Protein AF-0000000074166222 (afdb_homodimer)

Secondary structure (DSSP, 8-state):
--EEEEEEEEEHHHHHHHHHHHHHTGGGT--HHHHHHHHHHHHHHS-S-HHHHHHHHHHHHHHHHT-/--EEEEEEEEEHHHHHHHHHHHHHTGGGT--HHHHHHHHHHHHHHS-S-HHHHHHHHHHHHHHHHT-

pLDDT: mean 88.7, std 8.62, range [53.19, 96.31]

Sequence (134 aa):
MARTKMGVSIRTELVDELDSLVDECSDLGASRSEIVEAILTAYFQNDEDQIKQTRELIIRNRKRSNSMARTKMGVSIRTELVDELDSLVDECSDLGASRSEIVEAILTAYFQNDEDQIKQTRELIIRNRKRSNS

Foldseek 3Di:
DDDDDDDDDDDPVVVVVLVVVCVVCVVVVDDSVNSVVVVVVVLVVDPPPSVVVVVVVVVVVVVVVVD/DDDDDDDDDDDPVVVVVLVVVCVVCVVVVDDSVNSVVVVVVVLVPDPPPSVVVVVVVVVVVVVVVVD

Radius of gyration: 14.28 Å; Cα contacts (8 Å, |Δi|>4): 143; chains: 2; bounding box: 28×37×30 Å

Solvent-accessible surface area (backbone atoms only — not comparable to full-atom values): 7558 Å² total; per-residue (Å²): 118,66,69,38,76,46,76,36,59,33,51,41,68,57,52,52,53,51,52,51,51,34,60,74,36,47,90,76,65,53,47,70,32,50,51,52,43,24,52,54,50,53,58,72,66,44,86,60,66,54,64,63,54,42,53,53,37,42,56,51,52,54,52,56,57,76,98,115,66,69,40,76,49,76,36,58,32,51,42,70,57,53,53,53,50,52,50,50,35,59,74,36,46,89,75,64,51,46,71,33,50,51,54,42,25,52,54,50,53,58,72,67,43,86,60,66,57,65,63,54,43,54,53,37,42,57,52,52,53,53,54,56,76,99

Nearest PDB structures (foldseek):
  8zha-assembly1_A-2  TM=3.912E-01  e=2.043E+00  Human immunodeficiency virus type 1 (NEW YORK-5 ISOLATE)
  2dzl-assembly1_A  TM=3.639E-01  e=6.969E+00  Homo sapiens
  3lpu-assembly1_A-2  TM=3.860E-01  e=1.723E+00  Human immunodeficiency virus 1
  8zha-assembly1_A-2  TM=3.910E-01  e=2.343E+00  Human immunodeficiency virus type 1 (NEW YORK-5 ISOLATE)

Structure (mmCIF, N/CA/C/O backbone):
data_AF-0000000074166222-model_v1
#
loop_
_entity.id
_entity.type
_entity.pdbx_description
1 polymer 'Insertion element protein (ISH2)'
#
loop_
_atom_site.group_PDB
_atom_site.id
_atom_site.type_symbol
_atom_site.label_atom_id
_atom_site.label_alt_id
_atom_site.label_comp_id
_atom_site.label_asym_id
_atom_site.label_entity_id
_atom_site.label_seq_id
_atom_site.pdbx_PDB_ins_code
_atom_site.Cartn_x
_atom_site.Cartn_y
_atom_site.Cartn_z
_atom_site.occupancy
_atom_site.B_iso_or_equiv
_atom_site.auth_seq_id
_atom_site.auth_comp_id
_atom_site.auth_asym_id
_atom_site.auth_atom_id
_atom_site.pdbx_PDB_model_num
ATOM 1 N N . MET A 1 1 ? -9.836 8.875 13.93 1 76.69 1 MET A N 1
ATOM 2 C CA . MET A 1 1 ? -10.289 7.574 13.453 1 76.69 1 MET A CA 1
ATOM 3 C C . MET A 1 1 ? -9.344 6.473 13.922 1 76.69 1 MET A C 1
ATOM 5 O O . MET A 1 1 ? -8.18 6.738 14.242 1 76.69 1 MET A O 1
ATOM 9 N N . ALA A 1 2 ? -9.852 5.18 14.133 1 89.69 2 ALA A N 1
ATOM 10 C CA . ALA A 1 2 ? -9.07 4.062 14.664 1 89.69 2 ALA A CA 1
ATOM 11 C C . ALA A 1 2 ? -7.984 3.643 13.672 1 89.69 2 ALA A C 1
ATOM 13 O O . ALA A 1 2 ? -8.148 3.793 12.461 1 89.69 2 ALA A O 1
ATOM 14 N N . ARG A 1 3 ? -6.816 3.377 14.211 1 94.38 3 ARG A N 1
ATOM 15 C CA . ARG A 1 3 ? -5.711 2.869 13.414 1 94.38 3 ARG A CA 1
ATOM 16 C C . ARG A 1 3 ? -5.406 1.414 13.75 1 94.38 3 ARG A C 1
ATOM 18 O O . ARG A 1 3 ? -5.648 0.971 14.875 1 94.38 3 ARG A O 1
ATOM 25 N N . THR A 1 4 ? -5.016 0.741 12.703 1 95.25 4 THR A N 1
ATOM 26 C CA . THR A 1 4 ? -4.605 -0.652 12.852 1 95.25 4 THR A CA 1
ATOM 27 C C . THR A 1 4 ? -3.156 -0.84 12.414 1 95.25 4 THR A C 1
ATOM 29 O O . THR A 1 4 ? -2.736 -0.295 11.391 1 95.25 4 THR A O 1
ATOM 32 N N . LYS A 1 5 ? -2.379 -1.535 13.25 1 96.31 5 LYS A N 1
ATOM 33 C CA . LYS A 1 5 ? -1.01 -1.894 12.891 1 96.31 5 LYS A CA 1
ATOM 34 C C . LYS A 1 5 ? -0.96 -3.248 12.188 1 96.31 5 LYS A C 1
ATOM 36 O O . LYS A 1 5 ? -1.678 -4.176 12.57 1 96.31 5 LYS A O 1
ATOM 41 N N . MET A 1 6 ? -0.177 -3.279 11.164 1 94.38 6 MET A N 1
ATOM 42 C CA . MET A 1 6 ? 0.018 -4.547 10.469 1 94.38 6 MET A CA 1
ATOM 43 C C . MET A 1 6 ? 1.444 -4.664 9.938 1 94.38 6 MET A C 1
ATOM 45 O O . MET A 1 6 ? 2.123 -3.656 9.734 1 94.38 6 MET A O 1
ATOM 49 N N . GLY A 1 7 ? 1.881 -5.93 9.797 1 95.44 7 GLY A N 1
ATOM 50 C CA . GLY A 1 7 ? 3.143 -6.219 9.133 1 95.44 7 GLY A CA 1
ATOM 51 C C . GLY A 1 7 ? 2.969 -6.777 7.734 1 95.44 7 GLY A C 1
ATOM 52 O O . GLY A 1 7 ? 2.045 -7.555 7.48 1 95.44 7 GLY A O 1
ATOM 53 N N . VAL A 1 8 ? 3.891 -6.285 6.879 1 95.44 8 VAL A N 1
ATOM 54 C CA . VAL A 1 8 ? 3.869 -6.816 5.52 1 95.44 8 VAL A CA 1
ATOM 55 C C . VAL A 1 8 ? 5.285 -7.199 5.094 1 95.44 8 VAL A C 1
ATOM 57 O O . VAL A 1 8 ? 6.262 -6.633 5.59 1 95.44 8 VAL A O 1
ATOM 60 N N . SER A 1 9 ? 5.328 -8.273 4.258 1 95.88 9 SER A N 1
ATOM 61 C CA . SER A 1 9 ? 6.559 -8.68 3.586 1 95.88 9 SER A CA 1
ATOM 62 C C . SER A 1 9 ? 6.477 -8.414 2.084 1 95.88 9 SER A C 1
ATOM 64 O O . SER A 1 9 ? 5.691 -9.047 1.38 1 95.88 9 SER A O 1
ATOM 66 N N . ILE A 1 10 ? 7.371 -7.469 1.608 1 95.38 10 ILE A N 1
ATOM 67 C CA . ILE A 1 10 ? 7.289 -7.074 0.206 1 95.38 10 ILE A CA 1
ATOM 68 C C . ILE A 1 10 ? 8.688 -7.043 -0.404 1 95.38 10 ILE A C 1
ATOM 70 O O . ILE A 1 10 ? 9.688 -7.074 0.317 1 95.38 10 ILE A O 1
ATOM 74 N N . ARG A 1 11 ? 8.719 -6.973 -1.704 1 93.62 11 ARG A N 1
ATOM 75 C CA . ARG A 1 11 ? 10 -6.906 -2.404 1 93.62 11 ARG A CA 1
ATOM 76 C C . ARG A 1 11 ? 10.773 -5.656 -2.01 1 93.62 11 ARG A C 1
ATOM 78 O O . ARG A 1 11 ? 10.203 -4.57 -1.906 1 93.62 11 ARG A O 1
ATOM 85 N N . THR A 1 12 ? 12.062 -5.895 -1.893 1 95.25 12 THR A N 1
ATOM 86 C CA . THR A 1 12 ? 12.938 -4.824 -1.435 1 95.25 12 THR A CA 1
ATOM 87 C C . THR A 1 12 ? 12.906 -3.648 -2.408 1 95.25 12 THR A C 1
ATOM 89 O O . THR A 1 12 ? 12.992 -2.49 -1.993 1 95.25 12 THR A O 1
ATOM 92 N N . GLU A 1 13 ? 12.719 -3.932 -3.646 1 93.44 13 GLU A N 1
ATOM 93 C CA . GLU A 1 13 ? 12.672 -2.873 -4.648 1 93.44 13 GLU A CA 1
ATOM 94 C C . GLU A 1 13 ? 11.516 -1.912 -4.387 1 93.44 13 GLU A C 1
ATOM 96 O O . GLU A 1 13 ? 11.641 -0.707 -4.617 1 93.44 13 GLU A O 1
ATOM 101 N N . LEU A 1 14 ? 10.43 -2.381 -3.906 1 94.31 14 LEU A N 1
ATOM 102 C CA . LEU A 1 14 ? 9.273 -1.548 -3.598 1 94.31 14 LEU A CA 1
ATOM 103 C C . LEU A 1 14 ? 9.523 -0.72 -2.34 1 94.31 14 LEU A C 1
ATOM 105 O O . LEU A 1 14 ? 9.062 0.422 -2.246 1 94.31 14 LEU A O 1
ATOM 109 N N . VAL A 1 15 ? 10.266 -1.269 -1.394 1 95.5 15 VAL A N 1
ATOM 110 C CA . VAL A 1 15 ? 10.625 -0.517 -0.196 1 95.5 15 VAL A CA 1
ATOM 111 C C . VAL A 1 15 ? 11.516 0.665 -0.576 1 95.5 15 VAL A C 1
ATOM 113 O O . VAL A 1 15 ? 11.344 1.771 -0.058 1 95.5 15 VAL A O 1
ATOM 116 N N . ASP A 1 16 ? 12.375 0.364 -1.489 1 95.5 16 ASP A N 1
ATOM 117 C CA . ASP A 1 16 ? 13.258 1.431 -1.954 1 95.5 16 ASP A CA 1
ATOM 118 C C . ASP A 1 16 ? 12.461 2.557 -2.607 1 95.5 16 ASP A C 1
ATOM 120 O O . ASP A 1 16 ? 12.758 3.734 -2.404 1 95.5 16 ASP A O 1
ATOM 124 N N . GLU A 1 17 ? 11.5 2.203 -3.42 1 93.25 17 GLU A N 1
ATOM 125 C CA . GLU A 1 17 ? 10.633 3.195 -4.051 1 93.25 17 GLU A CA 1
ATOM 126 C C . GLU A 1 17 ? 9.844 3.98 -3.006 1 93.25 17 GLU A C 1
ATOM 128 O O . GLU A 1 17 ? 9.703 5.203 -3.113 1 93.25 17 GLU A O 1
ATOM 133 N N . LEU A 1 18 ? 9.32 3.316 -2.02 1 94.81 18 LEU A N 1
ATOM 134 C CA . LEU A 1 18 ? 8.602 3.963 -0.925 1 94.81 18 LEU A CA 1
ATOM 135 C C . LEU A 1 18 ? 9.5 4.953 -0.196 1 94.81 18 LEU A C 1
ATOM 137 O O . LEU A 1 18 ? 9.102 6.09 0.065 1 94.81 18 LEU A O 1
ATOM 141 N N . ASP A 1 19 ? 10.734 4.559 0.089 1 94.81 19 ASP A N 1
ATOM 142 C CA . ASP A 1 19 ? 11.68 5.418 0.803 1 94.81 19 ASP A CA 1
ATOM 143 C C . ASP A 1 19 ? 12.023 6.656 -0.021 1 94.81 19 ASP A C 1
ATOM 145 O O . ASP A 1 19 ? 12.219 7.742 0.531 1 94.81 19 ASP A O 1
ATOM 149 N N . SER A 1 20 ? 12.109 6.414 -1.322 1 93.88 20 SER A N 1
ATOM 150 C CA . SER A 1 20 ? 12.344 7.559 -2.199 1 93.88 20 SER A CA 1
ATOM 151 C C . SER A 1 20 ? 11.203 8.562 -2.115 1 93.88 20 SER A C 1
ATOM 153 O O . SER A 1 20 ? 11.43 9.773 -2.121 1 93.88 20 SER A O 1
ATOM 155 N N . LEU A 1 21 ? 9.961 8.148 -2.061 1 92.44 21 LEU A N 1
ATOM 156 C CA . LEU A 1 21 ? 8.805 9.023 -1.923 1 92.44 21 LEU A CA 1
ATOM 157 C C . LEU A 1 21 ? 8.812 9.734 -0.571 1 92.44 21 LEU A C 1
ATOM 159 O O . LEU A 1 21 ? 8.461 10.914 -0.48 1 92.44 21 LEU A O 1
ATOM 163 N N . VAL A 1 22 ? 9.188 9 0.504 1 94.06 22 VAL A N 1
ATOM 164 C CA . VAL A 1 22 ? 9.32 9.609 1.824 1 94.06 22 VAL A CA 1
ATOM 165 C C . VAL A 1 22 ? 10.305 10.773 1.761 1 94.06 22 VAL A C 1
ATOM 167 O O . VAL A 1 22 ? 10.031 11.852 2.279 1 94.06 22 VAL A O 1
ATOM 170 N N . ASP A 1 23 ? 11.391 10.531 1.026 1 93.88 23 ASP A N 1
ATOM 171 C CA . ASP A 1 23 ? 12.414 11.562 0.898 1 93.88 23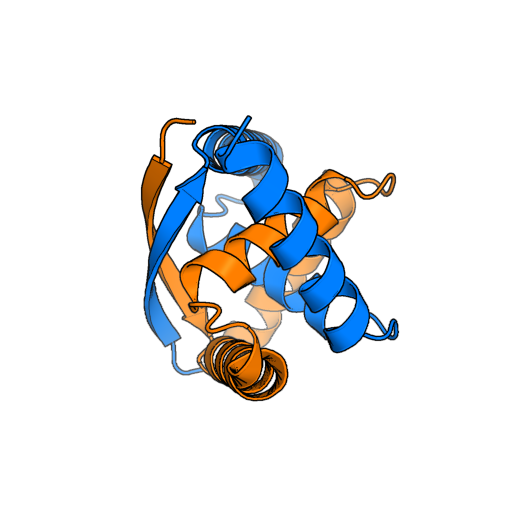 ASP A CA 1
ATOM 172 C C . ASP A 1 23 ? 11.875 12.773 0.132 1 93.88 23 ASP A C 1
ATOM 174 O O . ASP A 1 23 ? 12.188 13.914 0.471 1 93.88 23 ASP A O 1
ATOM 178 N N . GLU A 1 24 ? 11.117 12.5 -0.858 1 89.94 24 GLU A N 1
ATOM 179 C CA . GLU A 1 24 ? 10.547 13.57 -1.677 1 89.94 24 GLU A CA 1
ATOM 180 C C . GLU A 1 24 ? 9.531 14.383 -0.888 1 89.94 24 GLU A C 1
ATOM 182 O O . GLU A 1 24 ? 9.25 15.539 -1.233 1 89.94 24 GLU A O 1
ATOM 187 N N . CYS A 1 25 ? 8.914 13.797 0.125 1 91.38 25 CYS A N 1
ATOM 188 C CA . CYS A 1 25 ? 7.906 14.461 0.939 1 91.38 25 CYS A CA 1
ATOM 189 C C . CYS A 1 25 ? 8.469 14.836 2.307 1 91.38 25 CYS A C 1
ATOM 191 O O . CYS A 1 25 ? 7.719 14.961 3.277 1 91.38 25 CYS A O 1
ATOM 193 N N . SER A 1 26 ? 9.781 14.867 2.369 1 90.31 26 SER A N 1
ATOM 194 C CA . SER A 1 26 ? 10.438 15.094 3.654 1 90.31 26 SER A CA 1
ATOM 195 C C . SER A 1 26 ? 9.992 16.422 4.273 1 90.31 26 SER A C 1
ATOM 197 O O . SER A 1 26 ? 9.93 16.547 5.496 1 90.31 26 SER A O 1
ATOM 199 N N . ASP A 1 27 ? 9.672 17.422 3.453 1 93.38 27 ASP A N 1
ATOM 200 C CA . ASP A 1 27 ? 9.242 18.719 3.945 1 93.38 27 ASP A CA 1
ATOM 201 C C . ASP A 1 27 ? 7.906 18.609 4.684 1 93.38 27 ASP A C 1
ATOM 203 O O . ASP A 1 27 ? 7.594 19.438 5.539 1 93.38 27 ASP A O 1
ATOM 207 N N . LEU A 1 28 ? 7.059 17.672 4.441 1 93.5 28 LEU A N 1
ATOM 208 C CA . LEU A 1 28 ? 5.789 17.438 5.113 1 93.5 28 LEU A CA 1
ATOM 209 C C . LEU A 1 28 ? 5.996 16.625 6.391 1 93.5 28 LEU A C 1
ATOM 211 O O . LEU A 1 28 ? 5.094 16.531 7.227 1 93.5 28 LEU A O 1
ATOM 215 N N . GLY A 1 29 ? 7.18 16 6.504 1 94.12 29 GLY A N 1
ATOM 216 C CA . GLY A 1 29 ? 7.406 15.125 7.645 1 94.12 29 GLY A CA 1
ATOM 217 C C . GLY A 1 29 ? 6.59 13.852 7.594 1 94.12 29 GLY A C 1
ATOM 218 O O . GLY A 1 29 ? 6.172 13.328 8.633 1 94.12 29 GLY A O 1
ATOM 219 N N . ALA A 1 30 ? 6.246 13.453 6.414 1 92.69 30 ALA A N 1
ATOM 220 C CA . ALA A 1 30 ? 5.418 12.266 6.246 1 92.69 30 ALA A CA 1
ATOM 221 C C . ALA A 1 30 ? 6.199 11 6.609 1 92.69 30 ALA A C 1
ATOM 223 O O . ALA A 1 30 ? 7.359 10.852 6.227 1 92.69 30 ALA A O 1
ATOM 224 N N . SER A 1 31 ? 5.602 10.164 7.352 1 94.31 31 SER A N 1
ATOM 225 C CA . SER A 1 31 ? 6.176 8.859 7.66 1 94.31 31 SER A CA 1
ATOM 226 C C . SER A 1 31 ? 5.898 7.852 6.551 1 94.31 31 SER A C 1
ATOM 228 O O . SER A 1 31 ? 5.074 8.102 5.668 1 94.31 31 SER A O 1
ATOM 230 N N . ARG A 1 32 ? 6.656 6.758 6.652 1 94.06 32 ARG A N 1
ATOM 231 C CA . ARG A 1 32 ? 6.414 5.668 5.715 1 94.06 32 ARG A CA 1
ATOM 232 C C . ARG A 1 32 ? 4.973 5.172 5.809 1 94.06 32 ARG A C 1
ATOM 234 O O . ARG A 1 32 ? 4.332 4.914 4.789 1 94.06 32 ARG A O 1
ATOM 241 N N . SER A 1 33 ? 4.379 5.027 7 1 94.44 33 SER A N 1
ATOM 242 C CA . SER A 1 33 ? 3.002 4.598 7.207 1 94.44 33 SER A CA 1
ATOM 243 C C . SER A 1 33 ? 2.02 5.547 6.527 1 94.44 33 SER A C 1
ATOM 245 O O . SER A 1 33 ? 1.036 5.105 5.93 1 94.44 33 SER A O 1
ATOM 247 N N . GLU A 1 34 ? 2.301 6.805 6.672 1 94.19 34 GLU A N 1
ATOM 248 C CA . GLU A 1 34 ? 1.432 7.797 6.047 1 94.19 34 GLU A CA 1
ATOM 249 C C . GLU A 1 34 ? 1.449 7.668 4.523 1 94.19 34 GLU A C 1
ATOM 251 O O . GLU A 1 34 ? 0.416 7.82 3.871 1 94.19 34 GLU A O 1
ATOM 256 N N . ILE A 1 35 ? 2.578 7.422 3.982 1 95.06 35 ILE A N 1
ATOM 257 C CA . ILE A 1 35 ? 2.707 7.297 2.535 1 95.06 35 ILE A CA 1
ATOM 258 C C . ILE A 1 35 ? 1.979 6.043 2.059 1 95.06 35 ILE A C 1
ATOM 260 O O . ILE A 1 35 ? 1.237 6.086 1.074 1 95.06 35 ILE A O 1
ATOM 264 N N . VAL A 1 36 ? 2.129 4.938 2.742 1 95.62 36 VAL A N 1
ATOM 265 C CA . VAL A 1 36 ? 1.427 3.709 2.391 1 95.62 36 VAL A CA 1
ATOM 266 C C . VAL A 1 36 ? -0.082 3.938 2.453 1 95.62 36 VAL A C 1
ATOM 268 O O . VAL A 1 36 ? -0.816 3.535 1.548 1 95.62 36 VAL A O 1
ATOM 271 N N . GLU A 1 37 ? -0.485 4.672 3.475 1 94.75 37 GLU A N 1
ATOM 272 C CA . GLU A 1 37 ? -1.903 4.992 3.611 1 94.75 37 GLU A CA 1
ATOM 273 C C . GLU A 1 37 ? -2.404 5.805 2.42 1 94.75 37 GLU A C 1
ATOM 275 O O . GLU A 1 37 ? -3.486 5.539 1.893 1 94.75 37 GLU A O 1
ATOM 280 N N . ALA A 1 38 ? -1.657 6.789 2.039 1 93.12 38 ALA A N 1
ATOM 281 C CA . ALA A 1 38 ? -2.02 7.629 0.899 1 93.12 38 ALA A CA 1
ATOM 282 C C . ALA A 1 38 ? -2.15 6.797 -0.374 1 93.12 38 ALA A C 1
ATOM 284 O O . ALA A 1 38 ? -3.102 6.969 -1.14 1 93.12 38 ALA A O 1
ATOM 285 N N . ILE A 1 39 ? -1.199 5.891 -0.614 1 93.94 39 ILE A N 1
ATOM 286 C CA . ILE A 1 39 ? -1.204 5.059 -1.811 1 93.94 39 ILE A CA 1
ATOM 287 C C . ILE A 1 39 ? -2.422 4.137 -1.792 1 93.94 39 ILE A C 1
ATOM 289 O O . ILE A 1 39 ? -3.117 3.996 -2.799 1 93.94 39 ILE A O 1
ATOM 293 N N . LEU A 1 40 ? -2.684 3.449 -0.613 1 94.19 40 LEU A N 1
ATOM 294 C CA . LEU A 1 40 ? -3.85 2.58 -0.502 1 94.19 40 LEU A CA 1
ATOM 295 C C . LEU A 1 40 ? -5.137 3.361 -0.748 1 94.19 40 LEU A C 1
ATOM 297 O O . LEU A 1 40 ? -6.039 2.879 -1.435 1 94.19 40 LEU A O 1
ATOM 301 N N . THR A 1 41 ? -5.227 4.555 -0.236 1 91.44 41 THR A N 1
ATOM 302 C CA . THR A 1 41 ? -6.387 5.41 -0.449 1 91.44 41 THR A CA 1
ATOM 303 C C . THR A 1 41 ? -6.586 5.691 -1.936 1 91.44 41 THR A C 1
ATOM 305 O O . THR A 1 41 ? -7.699 5.578 -2.451 1 91.44 41 THR A O 1
ATOM 308 N N . ALA A 1 42 ? -5.512 6.074 -2.623 1 88.69 42 ALA A N 1
ATOM 309 C CA . ALA A 1 42 ? -5.582 6.348 -4.059 1 88.69 42 ALA A CA 1
ATOM 310 C C . ALA A 1 42 ? -6.094 5.129 -4.824 1 88.69 42 ALA A C 1
ATOM 312 O O . ALA A 1 42 ? -6.922 5.262 -5.727 1 88.69 42 ALA A O 1
ATOM 313 N N . TYR A 1 43 ? -5.566 3.963 -4.48 1 88.12 43 TYR A N 1
ATOM 314 C CA . TYR A 1 43 ? -5.926 2.729 -5.168 1 88.12 43 TYR A CA 1
ATOM 315 C C . TYR A 1 43 ? -7.418 2.439 -5.023 1 88.12 43 TYR A C 1
ATOM 317 O O . TYR A 1 43 ? -8.094 2.115 -6.008 1 88.12 43 TYR A O 1
ATOM 325 N N . PHE A 1 44 ? -8 2.586 -3.869 1 89.69 44 PHE A N 1
ATOM 326 C CA . PHE A 1 44 ? -9.375 2.184 -3.6 1 89.69 44 PHE A CA 1
ATOM 327 C C . PHE A 1 44 ? -10.352 3.262 -4.055 1 89.69 44 PHE A C 1
ATOM 329 O O . PHE A 1 44 ? -11.547 3 -4.207 1 89.69 44 PHE A O 1
ATOM 336 N N . GLN A 1 45 ? -9.828 4.438 -4.191 1 85.12 45 GLN A N 1
ATOM 337 C CA . GLN A 1 45 ? -10.688 5.508 -4.684 1 85.12 45 GLN A CA 1
ATOM 338 C C . GLN A 1 45 ? -10.805 5.465 -6.203 1 85.12 45 GLN A C 1
ATOM 340 O O . GLN A 1 45 ? -11.703 6.074 -6.781 1 85.12 45 GLN A O 1
ATOM 345 N N . ASN A 1 46 ? -9.844 4.836 -6.828 1 77.69 46 ASN A N 1
ATOM 346 C CA . ASN A 1 46 ? -9.859 4.75 -8.281 1 77.69 46 ASN A CA 1
ATOM 347 C C . ASN A 1 46 ? -11 3.867 -8.781 1 77.69 46 ASN A C 1
ATOM 349 O O . ASN A 1 46 ? -11.266 2.812 -8.211 1 77.69 46 ASN A O 1
ATOM 353 N N . ASP A 1 47 ? -11.719 4.344 -9.734 1 66.31 47 ASP A N 1
ATOM 354 C CA . ASP A 1 47 ? -12.938 3.754 -10.289 1 66.31 47 ASP A CA 1
ATOM 355 C C . ASP A 1 47 ? -12.617 2.51 -11.117 1 66.31 47 ASP A C 1
ATOM 357 O O . ASP A 1 47 ? -13.516 1.764 -11.5 1 66.31 47 ASP A O 1
ATOM 361 N N . GLU A 1 48 ? -11.375 2.287 -11.383 1 67.38 48 GLU A N 1
ATOM 362 C CA . GLU A 1 48 ? -11.086 1.099 -12.188 1 67.38 48 GLU A CA 1
ATOM 363 C C . GLU A 1 48 ? -11.359 -0.178 -11.398 1 67.38 48 GLU A C 1
ATOM 365 O O . GLU A 1 48 ? -11.367 -0.158 -10.164 1 67.38 48 GLU A O 1
ATOM 370 N N . ASP A 1 49 ? -11.664 -1.271 -12.172 1 75.06 49 ASP A N 1
ATOM 371 C CA . ASP A 1 49 ? -11.922 -2.572 -11.562 1 75.06 49 ASP A CA 1
ATOM 372 C C . ASP A 1 49 ? -10.742 -3.01 -10.695 1 75.06 49 ASP A C 1
ATOM 374 O O . ASP A 1 49 ? -9.797 -3.621 -11.188 1 75.06 49 ASP A O 1
ATOM 378 N N . GLN A 1 50 ? -10.773 -2.689 -9.516 1 79.25 50 GLN A N 1
ATOM 379 C CA . GLN A 1 50 ? -9.711 -2.953 -8.555 1 79.25 50 GLN A CA 1
ATOM 380 C C . GLN A 1 50 ? -9.406 -4.445 -8.461 1 79.25 50 GLN A C 1
ATOM 382 O O . GLN A 1 50 ? -8.242 -4.848 -8.406 1 79.25 50 GLN A O 1
ATOM 387 N N . ILE A 1 51 ? -10.414 -5.262 -8.484 1 82.5 51 ILE A N 1
ATOM 388 C CA . ILE A 1 51 ? -10.234 -6.699 -8.312 1 82.5 51 ILE A CA 1
ATOM 389 C C . ILE A 1 51 ? -9.469 -7.273 -9.5 1 82.5 51 ILE A C 1
ATOM 391 O O . ILE A 1 51 ? -8.492 -8 -9.32 1 82.5 51 ILE A O 1
ATOM 395 N N . LYS A 1 52 ? -9.938 -6.922 -10.641 1 84.06 52 LYS A N 1
ATOM 396 C CA . LYS A 1 52 ? -9.281 -7.414 -11.852 1 84.06 52 LYS A CA 1
ATOM 397 C C . LYS A 1 52 ? -7.824 -6.973 -11.914 1 84.06 52 LYS A C 1
ATOM 399 O O . LYS A 1 52 ? -6.938 -7.781 -12.188 1 84.06 52 LYS A O 1
ATOM 404 N N . GLN A 1 53 ? -7.566 -5.727 -11.625 1 84.69 53 GLN A N 1
ATOM 405 C CA . GLN A 1 53 ? -6.203 -5.207 -11.656 1 84.69 53 GLN A CA 1
ATOM 406 C C . GLN A 1 53 ? -5.332 -5.883 -10.602 1 84.69 53 GLN A C 1
ATOM 408 O O . GLN A 1 53 ? -4.203 -6.285 -10.891 1 84.69 53 GLN A O 1
ATOM 413 N N . THR A 1 54 ? -5.863 -6.078 -9.477 1 86 54 THR A N 1
ATOM 414 C CA . THR A 1 54 ? -5.113 -6.695 -8.391 1 86 54 THR A CA 1
ATOM 415 C C . THR A 1 54 ? -4.781 -8.148 -8.719 1 86 54 THR A C 1
ATOM 417 O O . THR A 1 54 ? -3.637 -8.578 -8.562 1 86 54 THR A O 1
ATOM 420 N N . ARG A 1 55 ? -5.781 -8.867 -9.242 1 86.25 55 ARG A N 1
ATOM 421 C CA . ARG A 1 55 ? -5.578 -10.266 -9.594 1 86.25 55 ARG A CA 1
ATOM 422 C C . ARG A 1 55 ? -4.488 -10.414 -10.648 1 86.25 55 ARG A C 1
ATOM 424 O O . ARG A 1 55 ? -3.613 -11.273 -10.531 1 86.25 55 ARG A O 1
ATOM 431 N N . GLU A 1 56 ? -4.516 -9.578 -11.609 1 85.69 56 GLU A N 1
ATOM 432 C CA . GLU A 1 56 ? -3.514 -9.602 -12.672 1 85.69 56 GLU A CA 1
ATOM 433 C C . GLU A 1 56 ? -2.117 -9.336 -12.117 1 85.69 56 GLU A C 1
ATOM 435 O O . GLU A 1 56 ? -1.155 -10.008 -12.508 1 85.69 56 GLU A O 1
ATOM 440 N N . LEU A 1 57 ? -2.004 -8.422 -11.227 1 87.56 57 LEU A N 1
ATOM 441 C CA . LEU A 1 57 ? -0.711 -8.039 -10.664 1 87.56 57 LEU A CA 1
ATOM 442 C C . LEU A 1 57 ? -0.161 -9.141 -9.766 1 87.56 57 LEU A C 1
ATOM 444 O O . LEU A 1 57 ? 1.045 -9.406 -9.766 1 87.56 57 LEU A O 1
ATOM 448 N N . ILE A 1 58 ? -0.995 -9.773 -9.016 1 88.44 58 ILE A N 1
ATOM 449 C CA . ILE A 1 58 ? -0.572 -10.891 -8.18 1 88.44 58 ILE A CA 1
ATOM 450 C C . ILE A 1 58 ? 0.033 -11.992 -9.047 1 88.44 58 ILE A C 1
ATOM 45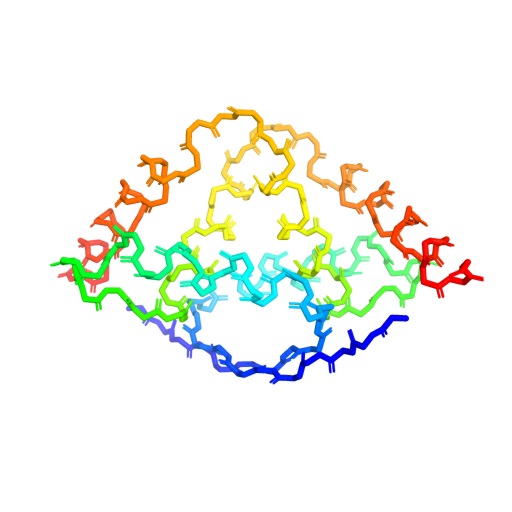2 O O . ILE A 1 58 ? 1.118 -12.5 -8.75 1 88.44 58 ILE A O 1
ATOM 456 N N . ILE A 1 59 ? -0.691 -12.352 -10.125 1 89.31 59 ILE A N 1
ATOM 457 C CA . ILE A 1 59 ? -0.249 -13.414 -11.023 1 89.31 59 ILE A CA 1
ATOM 458 C C . ILE A 1 59 ? 1.09 -13.031 -11.648 1 89.31 59 ILE A C 1
ATOM 460 O O . ILE A 1 59 ? 2.016 -13.844 -11.695 1 89.31 59 ILE A O 1
ATOM 464 N N . ARG A 1 60 ? 1.257 -11.828 -12.047 1 86.75 60 ARG A N 1
ATOM 465 C CA . ARG A 1 60 ? 2.488 -11.352 -12.672 1 86.75 60 ARG A CA 1
ATOM 466 C C . ARG A 1 60 ? 3.645 -11.367 -11.68 1 86.75 60 ARG A C 1
ATOM 468 O O . ARG A 1 60 ? 4.762 -11.758 -12.023 1 86.75 60 ARG A O 1
ATOM 475 N N . ASN A 1 61 ? 3.395 -10.922 -10.477 1 85.81 61 ASN A N 1
ATOM 476 C CA . ASN A 1 61 ? 4.43 -10.875 -9.453 1 85.81 61 ASN A CA 1
ATOM 477 C C . ASN A 1 61 ? 4.953 -12.266 -9.117 1 85.81 61 ASN A C 1
ATOM 479 O O . ASN A 1 61 ? 6.145 -12.438 -8.836 1 85.81 61 ASN A O 1
ATOM 483 N N . ARG A 1 62 ? 4.094 -13.266 -9.117 1 88.38 62 ARG A N 1
ATOM 484 C CA . ARG A 1 62 ? 4.484 -14.641 -8.812 1 88.38 62 ARG A CA 1
ATOM 485 C C . ARG A 1 62 ? 5.352 -15.219 -9.922 1 88.38 62 ARG A C 1
ATOM 487 O O . ARG A 1 62 ? 6.281 -15.984 -9.656 1 88.38 62 ARG A O 1
ATOM 494 N N . LYS A 1 63 ? 5.062 -14.844 -11.031 1 84.56 63 LYS A N 1
ATOM 495 C CA . LYS A 1 63 ? 5.879 -15.289 -12.156 1 84.56 63 LYS A CA 1
ATOM 496 C C . LYS A 1 63 ? 7.273 -14.68 -12.102 1 84.56 63 LYS A C 1
ATOM 498 O O . LYS A 1 63 ? 8.258 -15.336 -12.43 1 84.56 63 LYS A O 1
ATOM 503 N N . ARG A 1 64 ? 7.379 -13.422 -11.766 1 76.75 64 ARG A N 1
ATOM 504 C CA . ARG A 1 64 ? 8.648 -12.711 -11.656 1 76.75 64 ARG A CA 1
ATOM 505 C C . ARG A 1 64 ? 9.5 -13.289 -10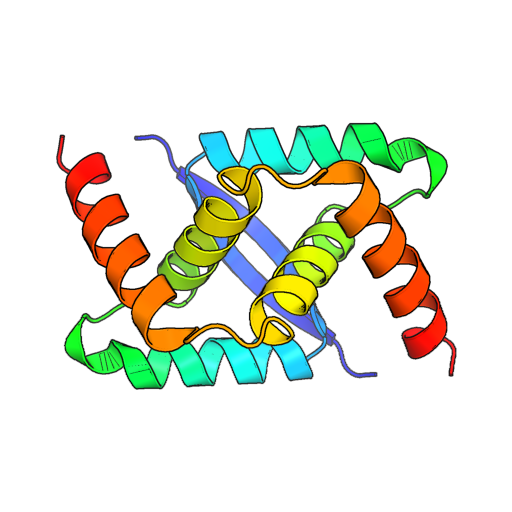.531 1 76.75 64 ARG A C 1
ATOM 507 O O . ARG A 1 64 ? 10.727 -13.359 -10.648 1 76.75 64 ARG A O 1
ATOM 514 N N . SER A 1 65 ? 8.828 -13.594 -9.414 1 70.94 65 SER A N 1
ATOM 515 C CA . SER A 1 65 ? 9.562 -14.148 -8.281 1 70.94 65 SER A CA 1
ATOM 516 C C . SER A 1 65 ? 10.125 -15.531 -8.602 1 70.94 65 SER A C 1
ATOM 518 O O . SER A 1 65 ? 11.148 -15.938 -8.055 1 70.94 65 SER A O 1
ATOM 520 N N . ASN A 1 66 ? 9.477 -16.328 -9.555 1 65 66 ASN A N 1
ATOM 521 C CA . ASN A 1 66 ? 9.93 -17.656 -9.953 1 65 66 ASN A CA 1
ATOM 522 C C . ASN A 1 66 ? 10.984 -17.578 -11.055 1 65 66 ASN A C 1
ATOM 524 O O . ASN A 1 66 ? 11.547 -18.594 -11.445 1 65 66 ASN A O 1
ATOM 528 N N . SER A 1 67 ? 11.258 -16.375 -11.602 1 53.19 67 SER A N 1
ATOM 529 C CA . SER A 1 67 ? 12.289 -16.25 -12.625 1 53.19 67 SER A CA 1
ATOM 530 C C . SER A 1 67 ? 13.602 -15.75 -12.023 1 53.19 67 SER A C 1
ATOM 532 O O . SER A 1 67 ? 13.602 -14.945 -11.086 1 53.19 67 SER A O 1
ATOM 534 N N . MET B 1 1 ? 13.766 -13 -5.523 1 77.06 1 MET B N 1
ATOM 535 C CA . MET B 1 1 ? 14.188 -11.648 -5.18 1 77.06 1 MET B CA 1
ATOM 536 C C . MET B 1 1 ? 14.062 -11.398 -3.68 1 77.06 1 MET B C 1
ATOM 538 O O . MET B 1 1 ? 13.297 -12.086 -2.996 1 77.06 1 MET B O 1
ATOM 542 N N . ALA B 1 2 ? 14.938 -10.5 -3.07 1 90.12 2 ALA B N 1
ATOM 543 C CA . ALA B 1 2 ? 14.969 -10.242 -1.632 1 90.12 2 ALA B CA 1
ATOM 544 C C . ALA B 1 2 ? 13.68 -9.586 -1.161 1 90.12 2 ALA B C 1
ATOM 546 O O . ALA B 1 2 ? 13.039 -8.852 -1.921 1 90.12 2 ALA B O 1
ATOM 547 N N . ARG B 1 3 ? 13.203 -10.062 -0.029 1 94.38 3 ARG B N 1
ATOM 548 C CA . ARG B 1 3 ? 12.023 -9.469 0.593 1 94.38 3 ARG B CA 1
ATOM 549 C C . ARG B 1 3 ? 12.398 -8.734 1.876 1 94.38 3 ARG B C 1
ATOM 551 O O . ARG B 1 3 ? 13.367 -9.094 2.543 1 94.38 3 ARG B O 1
ATOM 558 N N . THR B 1 4 ? 11.664 -7.664 2.051 1 95.31 4 THR B N 1
ATOM 559 C CA . THR B 1 4 ? 11.828 -6.879 3.27 1 95.31 4 THR B CA 1
ATOM 560 C C . THR B 1 4 ? 10.523 -6.848 4.062 1 95.31 4 THR B C 1
ATOM 562 O O . THR B 1 4 ? 9.445 -6.68 3.492 1 95.31 4 THR B O 1
ATOM 565 N N . LYS B 1 5 ? 10.633 -7.094 5.383 1 96.31 5 LYS B N 1
ATOM 566 C CA . LYS B 1 5 ? 9.484 -6.973 6.277 1 96.31 5 LYS B CA 1
ATOM 567 C C . LYS B 1 5 ? 9.391 -5.566 6.859 1 96.31 5 LYS B C 1
ATOM 569 O O . LYS B 1 5 ? 10.406 -4.957 7.207 1 96.31 5 LYS B O 1
ATOM 574 N N . MET B 1 6 ? 8.188 -5.086 6.879 1 94.5 6 MET B N 1
ATOM 575 C CA . MET B 1 6 ? 7.961 -3.783 7.492 1 94.5 6 MET B CA 1
ATOM 576 C C . MET B 1 6 ? 6.605 -3.74 8.195 1 94.5 6 MET B C 1
ATOM 578 O O . MET B 1 6 ? 5.707 -4.516 7.863 1 94.5 6 MET B O 1
ATOM 582 N N . GLY B 1 7 ? 6.527 -2.863 9.219 1 95.5 7 GLY B N 1
ATOM 583 C CA . GLY B 1 7 ? 5.262 -2.568 9.867 1 95.5 7 GLY B CA 1
ATOM 584 C C . GLY B 1 7 ? 4.688 -1.22 9.477 1 95.5 7 GLY B C 1
ATOM 585 O O . GLY B 1 7 ? 5.434 -0.254 9.289 1 95.5 7 GLY B O 1
ATOM 5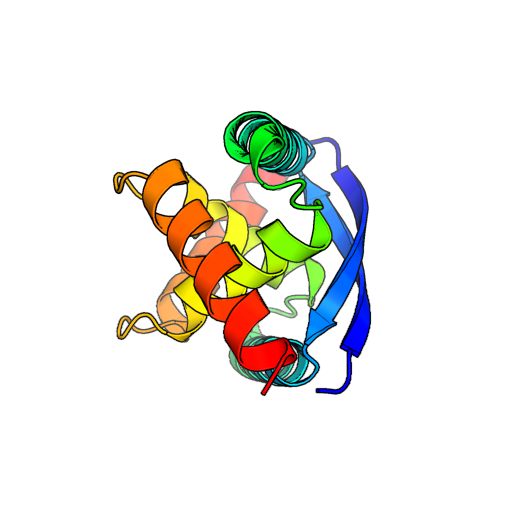86 N N . VAL B 1 8 ? 3.35 -1.262 9.336 1 95.38 8 VAL B N 1
ATOM 587 C CA . VAL B 1 8 ? 2.68 0.001 9.039 1 95.38 8 VAL B CA 1
ATOM 588 C C . VAL B 1 8 ? 1.464 0.165 9.945 1 95.38 8 VAL B C 1
ATOM 590 O O . VAL B 1 8 ? 0.894 -0.823 10.414 1 95.38 8 VAL B O 1
ATOM 593 N N . SER B 1 9 ? 1.226 1.459 10.273 1 95.81 9 SER B N 1
ATOM 594 C CA . SER B 1 9 ? 0.004 1.85 10.969 1 95.81 9 SER B CA 1
ATOM 595 C C . SER B 1 9 ? -0.917 2.654 10.062 1 95.81 9 SER B C 1
ATOM 597 O O . SER B 1 9 ? -0.584 3.773 9.664 1 95.81 9 SER B O 1
ATOM 599 N N . ILE B 1 10 ? -2.133 2.039 9.773 1 95.31 10 ILE B N 1
ATOM 600 C CA . ILE B 1 10 ? -3.029 2.686 8.82 1 95.31 10 ILE B CA 1
ATOM 601 C C . ILE B 1 10 ? -4.453 2.684 9.367 1 95.31 10 ILE B C 1
ATOM 603 O O . ILE B 1 10 ? -4.754 1.976 10.328 1 95.31 10 ILE B O 1
ATOM 607 N N . ARG B 1 11 ? -5.281 3.477 8.734 1 93.5 11 ARG B N 1
ATOM 608 C CA . ARG B 1 11 ? -6.68 3.537 9.141 1 93.5 11 ARG B CA 1
ATOM 609 C C . ARG B 1 11 ? -7.359 2.18 8.984 1 93.5 11 ARG B C 1
ATOM 611 O O . ARG B 1 11 ? -7.156 1.493 7.98 1 93.5 11 ARG B O 1
ATOM 618 N N . THR B 1 12 ? -8.195 1.934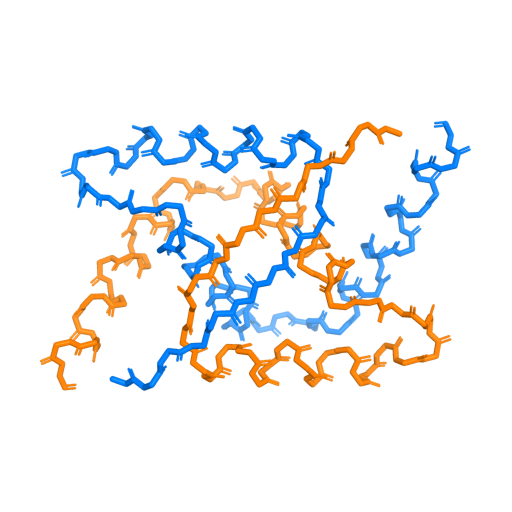 9.961 1 95.25 12 THR B N 1
ATOM 619 C CA . THR B 1 12 ? -8.859 0.637 10.008 1 95.25 12 THR B CA 1
ATOM 620 C C . THR B 1 12 ? -9.742 0.434 8.773 1 95.25 12 THR B C 1
ATOM 622 O O . THR B 1 12 ? -9.867 -0.685 8.273 1 95.25 12 THR B O 1
ATOM 625 N N . GLU B 1 13 ? -10.266 1.494 8.266 1 93.31 13 GLU B N 1
ATOM 626 C CA . GLU B 1 13 ? -11.125 1.397 7.086 1 93.31 13 GLU B CA 1
ATOM 627 C C . GLU B 1 13 ? -10.352 0.85 5.887 1 93.31 13 GLU B C 1
ATOM 629 O O . GLU B 1 13 ? -10.906 0.106 5.074 1 93.31 13 GLU B O 1
ATOM 634 N N . LEU B 1 14 ? -9.133 1.149 5.754 1 94.25 14 LEU B N 1
ATOM 635 C CA . LEU B 1 14 ? -8.305 0.661 4.66 1 94.25 14 LEU B CA 1
ATOM 636 C C . LEU B 1 14 ? -7.957 -0.811 4.859 1 94.25 14 LEU B C 1
ATOM 638 O O . LEU B 1 14 ? -7.871 -1.567 3.889 1 94.25 14 LEU B O 1
ATOM 642 N N . VAL B 1 15 ? -7.781 -1.228 6.105 1 95.5 15 VAL B N 1
ATOM 643 C CA . VAL B 1 15 ? -7.527 -2.637 6.391 1 95.5 15 VAL B CA 1
ATOM 644 C C . VAL B 1 15 ? -8.742 -3.469 5.988 1 95.5 15 VAL B C 1
ATOM 646 O O . VAL B 1 15 ? -8.602 -4.547 5.41 1 95.5 15 VAL B O 1
ATOM 649 N N . ASP B 1 16 ? -9.867 -2.891 6.273 1 95.44 16 ASP B N 1
ATOM 650 C CA . ASP B 1 16 ? -11.094 -3.586 5.902 1 95.44 16 ASP B CA 1
ATOM 651 C C . ASP B 1 16 ? -11.195 -3.754 4.387 1 95.44 16 ASP B C 1
ATOM 653 O O . ASP B 1 16 ? -11.609 -4.809 3.9 1 95.44 16 ASP B O 1
ATOM 657 N N . GLU B 1 17 ? -10.867 -2.725 3.652 1 93.06 17 GLU B N 1
ATOM 658 C CA . GLU B 1 17 ? -10.859 -2.795 2.193 1 93.06 17 GLU B CA 1
ATOM 659 C C . GLU B 1 17 ? -9.852 -3.822 1.694 1 93.06 17 GLU B C 1
ATOM 661 O O . GLU B 1 17 ? -10.141 -4.586 0.771 1 93.06 17 GLU B O 1
ATOM 666 N N . LEU B 1 18 ? -8.688 -3.848 2.268 1 94.69 18 LEU B N 1
ATOM 667 C CA . LEU B 1 18 ? -7.66 -4.828 1.923 1 94.69 18 LEU B CA 1
ATOM 668 C C . LEU B 1 18 ? -8.156 -6.246 2.164 1 94.69 18 LEU B C 1
ATOM 670 O O . LEU B 1 18 ? -8.008 -7.117 1.306 1 94.69 18 LEU B O 1
ATOM 674 N N . ASP B 1 19 ? -8.797 -6.473 3.299 1 94.75 19 ASP B N 1
ATOM 675 C CA . ASP B 1 19 ? -9.305 -7.801 3.643 1 94.75 19 ASP B CA 1
ATOM 676 C C . ASP B 1 19 ? -10.391 -8.242 2.67 1 94.75 19 ASP B C 1
ATOM 678 O O . ASP B 1 19 ? -10.5 -9.43 2.344 1 94.75 19 ASP B O 1
ATOM 682 N N . SER B 1 20 ? -11.188 -7.25 2.268 1 93.69 20 SER B N 1
ATOM 683 C CA . SER B 1 20 ? -12.195 -7.562 1.265 1 93.69 20 SER B CA 1
ATOM 684 C C . SER B 1 20 ? -11.562 -8.031 -0.038 1 93.69 20 SER B C 1
ATOM 686 O O . SER B 1 20 ? -12.062 -8.953 -0.684 1 93.69 20 SER B O 1
ATOM 688 N N . LEU B 1 21 ? -10.484 -7.441 -0.498 1 92.38 21 LEU B N 1
ATOM 689 C CA . LEU B 1 21 ? -9.773 -7.852 -1.701 1 92.38 21 LEU B CA 1
ATOM 690 C C . LEU B 1 21 ? -9.148 -9.234 -1.523 1 92.38 21 LEU B C 1
ATOM 692 O O . LEU B 1 21 ? -9.141 -10.039 -2.455 1 92.38 21 LEU B O 1
ATOM 696 N N . VAL B 1 22 ? -8.57 -9.5 -0.312 1 94 22 VAL B N 1
ATOM 697 C CA . VAL B 1 22 ? -8.039 -10.828 -0.014 1 94 22 VAL B CA 1
ATOM 698 C C . VAL B 1 22 ? -9.125 -11.875 -0.2 1 94 22 VAL B C 1
ATOM 700 O O . VAL B 1 22 ? -8.898 -12.914 -0.826 1 94 22 VAL B O 1
ATOM 703 N N . ASP B 1 23 ? -10.328 -11.516 0.276 1 93.94 23 ASP B N 1
ATOM 704 C CA . ASP B 1 23 ? -11.453 -12.445 0.165 1 93.94 23 ASP B CA 1
ATOM 705 C C . ASP B 1 23 ? -11.836 -12.672 -1.295 1 93.94 23 ASP B C 1
ATOM 707 O O . ASP B 1 23 ? -12.18 -13.789 -1.688 1 93.94 23 ASP B O 1
ATOM 711 N N . GLU B 1 24 ? -11.789 -11.648 -2.051 1 89.75 24 GLU B N 1
ATOM 712 C CA . GLU B 1 24 ? -12.148 -11.727 -3.465 1 89.75 24 GLU B CA 1
ATOM 713 C C . GLU B 1 24 ? -11.125 -12.555 -4.242 1 89.75 24 GLU B C 1
ATOM 715 O O . GLU B 1 24 ? -11.43 -13.078 -5.312 1 89.75 24 GLU B O 1
ATOM 720 N N . CYS B 1 25 ? -9.898 -12.609 -3.76 1 91.44 25 CYS B N 1
ATOM 721 C CA . CYS B 1 25 ? -8.828 -13.344 -4.422 1 91.44 25 CYS B CA 1
ATOM 722 C C . CYS B 1 25 ? -8.516 -14.641 -3.691 1 91.44 25 CYS B C 1
ATOM 724 O O . CYS B 1 25 ? -7.402 -15.156 -3.773 1 91.44 25 CYS B O 1
ATOM 726 N N . SER B 1 26 ? -9.484 -15.047 -2.889 1 90.31 26 SER B N 1
ATOM 727 C CA . SER B 1 26 ? -9.25 -16.219 -2.045 1 90.31 26 SER B CA 1
ATOM 728 C C . SER B 1 26 ? -8.891 -17.438 -2.879 1 90.31 26 SER B C 1
ATOM 730 O O . SER B 1 26 ? -8.133 -18.297 -2.434 1 90.31 26 SER B O 1
ATOM 732 N N . ASP B 1 27 ? -9.406 -17.531 -4.082 1 93.44 27 ASP B N 1
ATOM 733 C CA . ASP B 1 27 ? -9.125 -18.672 -4.961 1 93.44 27 ASP B CA 1
ATOM 734 C C . ASP B 1 27 ? -7.652 -18.703 -5.355 1 93.44 27 ASP B C 1
ATOM 736 O O . ASP B 1 27 ? -7.113 -19.766 -5.672 1 93.44 27 ASP B O 1
ATOM 740 N N . LEU B 1 28 ? -6.918 -17.656 -5.387 1 93.56 28 LEU B N 1
ATOM 741 C CA . LEU B 1 28 ? -5.492 -17.562 -5.68 1 93.56 28 LEU B CA 1
ATOM 742 C C . LEU B 1 28 ? -4.66 -17.875 -4.441 1 93.56 28 LEU B C 1
ATOM 744 O O . LEU B 1 28 ? -3.453 -18.109 -4.539 1 93.56 28 LEU B O 1
ATOM 748 N N . GLY B 1 29 ? -5.309 -17.812 -3.268 1 94.25 29 GLY B N 1
ATOM 749 C CA . GLY B 1 29 ? -4.551 -17.984 -2.035 1 94.25 29 GLY B CA 1
ATOM 750 C C . GLY B 1 29 ? -3.635 -16.828 -1.73 1 94.25 29 GLY B C 1
ATOM 751 O O . GLY B 1 29 ? -2.555 -17 -1.166 1 94.25 29 GLY B O 1
ATOM 752 N N . ALA B 1 30 ? -4.004 -15.688 -2.229 1 92.75 30 ALA B N 1
ATOM 753 C CA . ALA B 1 30 ? -3.17 -14.5 -2.035 1 92.75 30 ALA B CA 1
ATOM 754 C C . ALA B 1 30 ? -3.195 -14.047 -0.581 1 92.75 30 ALA B C 1
ATOM 756 O O . ALA B 1 30 ? -4.254 -14.016 0.05 1 92.75 30 ALA B O 1
ATOM 757 N N . SER B 1 31 ? -2.061 -13.75 -0.062 1 94.31 31 SER B N 1
ATOM 758 C CA . SER B 1 31 ? -1.95 -13.18 1.2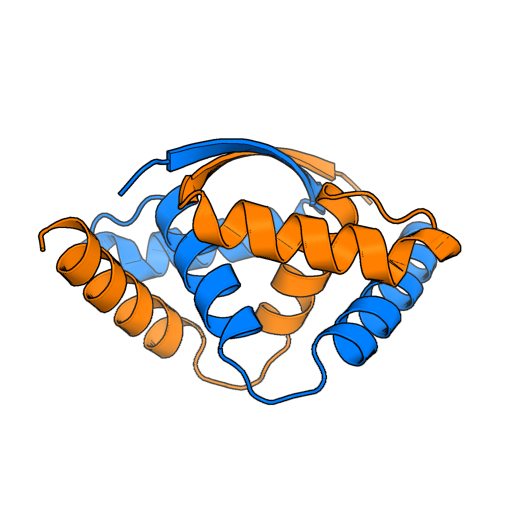74 1 94.31 31 SER B CA 1
ATOM 759 C C . SER B 1 31 ? -2.146 -11.664 1.244 1 94.31 31 SER B C 1
ATOM 761 O O . SER B 1 31 ? -2.131 -11.055 0.175 1 94.31 31 SER B O 1
ATOM 763 N N . ARG B 1 32 ? -2.363 -11.148 2.459 1 94.12 32 ARG B N 1
ATOM 764 C CA . ARG B 1 32 ? -2.457 -9.695 2.586 1 94.12 32 ARG B CA 1
ATOM 765 C C . ARG B 1 32 ? -1.191 -9.023 2.072 1 94.12 32 ARG B C 1
ATOM 767 O O . ARG B 1 32 ? -1.263 -8 1.379 1 94.12 32 ARG B O 1
ATOM 774 N N . SER B 1 33 ? 0.019 -9.531 2.35 1 94.56 33 SER B N 1
ATOM 775 C CA . SER B 1 33 ? 1.291 -8.992 1.88 1 94.56 33 SER B CA 1
ATOM 776 C C . SER B 1 33 ? 1.35 -8.969 0.356 1 94.56 33 SER B C 1
ATOM 778 O O . SER B 1 33 ? 1.838 -8 -0.234 1 94.56 33 SER B O 1
ATOM 780 N N . GLU B 1 34 ? 0.897 -10.031 -0.213 1 94.31 34 GLU B N 1
ATOM 781 C CA . GLU B 1 34 ? 0.897 -10.102 -1.671 1 94.31 34 GLU B CA 1
ATOM 782 C C . GLU B 1 34 ? -0.008 -9.031 -2.275 1 94.31 34 GLU B C 1
ATOM 784 O O . GLU B 1 34 ? 0.318 -8.445 -3.311 1 94.31 34 GLU B O 1
ATOM 789 N N . ILE B 1 35 ? -1.117 -8.812 -1.687 1 95 35 ILE B N 1
ATOM 790 C CA . ILE B 1 35 ? -2.059 -7.816 -2.193 1 95 35 ILE B CA 1
ATOM 791 C C . ILE B 1 35 ? -1.461 -6.418 -2.045 1 95 35 ILE B C 1
ATOM 793 O O . ILE B 1 35 ? -1.515 -5.613 -2.979 1 95 35 ILE B O 1
ATOM 797 N N . VAL B 1 36 ? -0.856 -6.117 -0.932 1 95.5 36 VAL B N 1
ATOM 798 C CA . VAL B 1 36 ? -0.21 -4.824 -0.728 1 95.5 36 VAL B CA 1
ATOM 799 C C . VAL B 1 36 ? 0.893 -4.629 -1.766 1 95.5 36 VAL B C 1
ATOM 801 O O . VAL B 1 36 ? 1.002 -3.561 -2.369 1 95.5 36 VAL B O 1
ATOM 804 N N . GLU B 1 37 ? 1.612 -5.707 -2.006 1 94.88 37 GLU B N 1
ATOM 805 C CA . GLU B 1 37 ? 2.668 -5.648 -3.012 1 94.88 37 GLU B CA 1
ATOM 806 C C . GLU B 1 37 ? 2.1 -5.324 -4.391 1 94.88 37 GLU B C 1
ATOM 808 O O . GLU B 1 37 ? 2.66 -4.504 -5.121 1 94.88 37 GLU B O 1
ATOM 813 N N . ALA B 1 38 ? 1.056 -5.984 -4.746 1 93.12 38 ALA B N 1
ATOM 814 C CA . ALA B 1 38 ? 0.409 -5.746 -6.035 1 93.12 38 ALA B CA 1
ATOM 815 C C . ALA B 1 38 ? -0.038 -4.293 -6.164 1 93.12 38 ALA B C 1
ATOM 817 O O . ALA B 1 38 ? 0.166 -3.666 -7.207 1 93.12 38 ALA B O 1
ATOM 818 N N . ILE B 1 39 ? -0.654 -3.738 -5.117 1 93.88 39 ILE B N 1
ATOM 819 C CA . ILE B 1 39 ? -1.146 -2.365 -5.137 1 93.88 39 ILE B CA 1
ATOM 820 C C . ILE B 1 39 ? 0.029 -1.398 -5.273 1 93.88 39 ILE B C 1
ATOM 822 O O . ILE B 1 39 ? -0.021 -0.461 -6.07 1 93.88 39 ILE B O 1
ATOM 826 N N . LEU B 1 40 ? 1.133 -1.6 -4.438 1 94.12 40 LEU B N 1
ATOM 827 C CA . LEU B 1 40 ? 2.309 -0.741 -4.535 1 94.12 40 LEU B CA 1
ATOM 828 C C . LEU B 1 40 ? 2.908 -0.799 -5.938 1 94.12 40 LEU B C 1
ATOM 830 O O . LEU B 1 40 ? 3.299 0.23 -6.492 1 94.12 40 LEU B O 1
ATOM 834 N N . THR B 1 41 ? 2.955 -1.967 -6.512 1 91.56 41 THR B N 1
ATOM 835 C CA . THR B 1 41 ? 3.461 -2.135 -7.867 1 91.56 41 THR B CA 1
ATOM 836 C C . THR B 1 41 ? 2.637 -1.316 -8.859 1 91.56 41 THR B C 1
ATOM 838 O O . THR B 1 41 ? 3.189 -0.608 -9.703 1 91.56 41 THR B O 1
ATOM 841 N N . ALA B 1 42 ? 1.317 -1.434 -8.781 1 88.88 42 ALA B N 1
ATOM 842 C CA . ALA B 1 42 ? 0.429 -0.68 -9.656 1 88.88 42 ALA B CA 1
ATOM 843 C C . ALA B 1 42 ? 0.677 0.821 -9.531 1 88.88 42 ALA B C 1
ATOM 845 O O . ALA B 1 42 ? 0.717 1.534 -10.539 1 88.88 42 ALA B O 1
ATOM 846 N N . TYR B 1 43 ? 0.802 1.293 -8.305 1 88.25 43 TYR B N 1
ATOM 847 C CA . TYR B 1 43 ? 0.992 2.715 -8.039 1 88.25 43 TYR B CA 1
ATOM 848 C C . TYR B 1 43 ? 2.275 3.223 -8.688 1 88.25 43 TYR B C 1
ATOM 850 O O . TYR B 1 43 ? 2.275 4.27 -9.344 1 88.25 43 TYR B O 1
ATOM 858 N N . PHE B 1 44 ? 3.379 2.523 -8.602 1 89.94 44 PHE B N 1
ATOM 859 C CA . PHE B 1 44 ? 4.68 3.002 -9.047 1 89.94 44 PHE B CA 1
ATOM 860 C C . PHE B 1 44 ? 4.848 2.787 -10.547 1 89.94 44 PHE B C 1
ATOM 862 O O . PHE B 1 44 ? 5.73 3.385 -11.172 1 89.94 44 PHE B O 1
ATOM 869 N N . GLN B 1 45 ? 4.047 1.91 -11.062 1 85.44 45 GLN B N 1
ATOM 870 C CA . GLN B 1 45 ? 4.105 1.697 -12.508 1 85.44 45 GLN B CA 1
ATOM 871 C C . GLN B 1 45 ? 3.277 2.74 -13.25 1 85.44 45 GLN B C 1
ATOM 873 O O . GLN B 1 45 ? 3.441 2.924 -14.453 1 85.44 45 GLN B O 1
ATOM 878 N N . ASN B 1 46 ? 2.352 3.322 -12.555 1 78.19 46 ASN B N 1
ATOM 879 C CA . ASN B 1 46 ? 1.495 4.324 -13.18 1 78.19 46 ASN B CA 1
ATOM 880 C C . ASN B 1 46 ? 2.277 5.586 -13.539 1 78.19 46 ASN B C 1
ATOM 882 O O . ASN B 1 46 ? 3.125 6.035 -12.766 1 78.19 46 ASN B O 1
ATOM 886 N N . ASP B 1 47 ? 2.062 6.082 -14.727 1 67 47 ASP B N 1
ATOM 887 C CA . ASP B 1 47 ? 2.783 7.191 -15.344 1 67 47 ASP B CA 1
ATOM 888 C C . ASP B 1 47 ? 2.393 8.523 -14.703 1 67 47 ASP B C 1
ATOM 890 O O . ASP B 1 47 ? 3.037 9.547 -14.938 1 67 47 ASP B O 1
ATOM 894 N N . GLU B 1 48 ? 1.361 8.508 -13.922 1 68.06 48 GLU B N 1
ATOM 895 C CA . GLU B 1 48 ? 0.998 9.781 -13.312 1 68.06 48 GLU B CA 1
ATOM 896 C C . GLU B 1 48 ? 2.049 10.242 -12.305 1 68.06 48 GLU B C 1
ATOM 898 O O . GLU B 1 48 ? 2.814 9.422 -11.789 1 68.06 48 GLU B O 1
ATOM 903 N N . ASP B 1 49 ? 2.102 11.609 -12.125 1 75.75 49 ASP B N 1
ATOM 904 C CA . ASP B 1 49 ? 3.027 12.195 -11.164 1 75.75 49 ASP B CA 1
ATOM 905 C C . ASP B 1 49 ? 2.787 11.633 -9.766 1 75.75 49 ASP B C 1
ATOM 907 O O . ASP B 1 49 ? 1.935 12.125 -9.023 1 75.75 49 ASP B O 1
ATOM 911 N N . GLN B 1 50 ? 3.438 10.648 -9.445 1 80.06 50 GLN B N 1
ATOM 912 C CA . GLN B 1 50 ? 3.289 9.938 -8.18 1 80.06 50 GLN B CA 1
ATOM 913 C C . GLN B 1 50 ? 3.518 10.875 -6.992 1 80.06 50 GLN B C 1
ATOM 915 O O . GLN B 1 50 ? 2.787 10.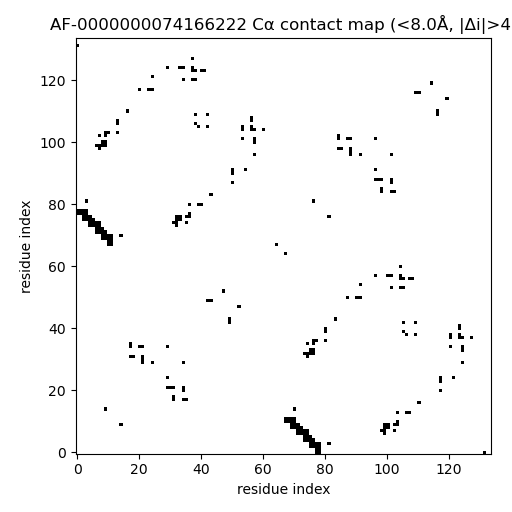812 -6 1 80.06 50 GLN B O 1
ATOM 920 N N . ILE B 1 51 ? 4.473 11.75 -7.082 1 82.62 51 ILE B N 1
ATOM 921 C CA . ILE B 1 51 ? 4.824 12.625 -5.969 1 82.62 51 ILE B CA 1
ATOM 922 C C . ILE B 1 51 ? 3.68 13.594 -5.691 1 82.62 51 ILE B C 1
A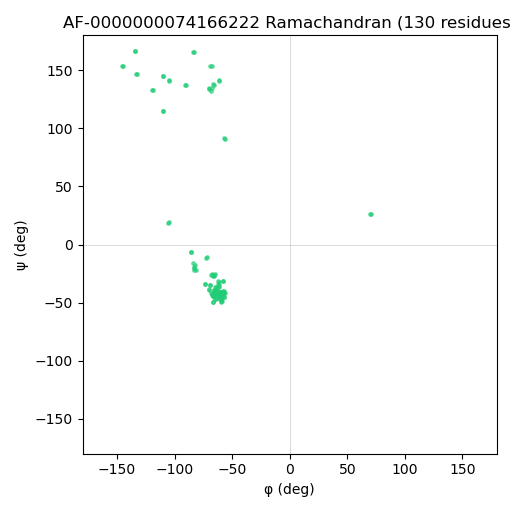TOM 924 O O . ILE B 1 51 ? 3.248 13.75 -4.547 1 82.62 51 ILE B O 1
ATOM 928 N N . LYS B 1 52 ? 3.236 14.211 -6.734 1 84.5 52 LYS B N 1
ATOM 929 C CA . LYS B 1 52 ? 2.145 15.172 -6.59 1 84.5 52 LYS B CA 1
ATOM 930 C C . LYS B 1 52 ? 0.9 14.5 -6.012 1 84.5 52 LYS B C 1
ATOM 932 O O . LYS B 1 52 ? 0.285 15.031 -5.082 1 84.5 52 LYS B O 1
ATOM 937 N N . GLN B 1 53 ? 0.546 13.359 -6.52 1 85 53 GLN B N 1
ATOM 938 C CA . GLN B 1 53 ? -0.632 12.641 -6.043 1 85 53 GLN B CA 1
ATOM 939 C C . GLN B 1 53 ? -0.465 12.219 -4.586 1 85 53 GLN B C 1
ATOM 941 O O . GLN B 1 53 ? -1.374 12.398 -3.773 1 85 53 GLN B O 1
ATOM 946 N N . THR B 1 54 ? 0.662 11.758 -4.262 1 86.38 54 THR B N 1
ATOM 947 C CA . THR B 1 54 ? 0.924 11.297 -2.9 1 86.38 54 THR B CA 1
ATOM 948 C C . THR B 1 54 ? 0.868 12.469 -1.918 1 86.38 54 THR B C 1
ATOM 950 O O . THR B 1 54 ? 0.227 12.375 -0.869 1 86.38 54 THR B O 1
ATOM 953 N N . ARG B 1 55 ? 1.52 13.586 -2.309 1 86.56 55 ARG B N 1
ATOM 954 C CA . ARG B 1 55 ? 1.533 14.766 -1.451 1 86.56 55 ARG B CA 1
ATOM 955 C C . ARG B 1 55 ? 0.118 15.266 -1.187 1 86.56 55 ARG B C 1
ATOM 957 O O . ARG B 1 55 ? -0.236 15.57 -0.045 1 86.56 55 ARG B O 1
ATOM 964 N N . GLU B 1 56 ? -0.675 15.297 -2.172 1 86 56 GLU B N 1
ATOM 965 C CA . GLU B 1 56 ? -2.062 15.742 -2.045 1 86 56 GLU B CA 1
ATOM 966 C C . GLU B 1 56 ? -2.846 14.828 -1.104 1 86 56 GLU B C 1
ATOM 968 O O . GLU B 1 56 ? -3.619 15.305 -0.271 1 86 56 GLU B O 1
ATOM 973 N N . LEU B 1 57 ? -2.645 13.562 -1.215 1 87.56 57 LEU B N 1
ATOM 974 C CA . LEU B 1 57 ? -3.379 12.586 -0.411 1 87.56 57 LEU B CA 1
ATOM 975 C C . LEU B 1 57 ? -2.943 12.648 1.05 1 87.56 57 LEU B C 1
ATOM 977 O O . LEU B 1 57 ? -3.77 12.516 1.955 1 87.56 57 LEU B O 1
ATOM 981 N N . ILE B 1 58 ? -1.697 12.844 1.294 1 88.62 58 ILE B N 1
ATOM 982 C CA . ILE B 1 58 ? -1.199 12.984 2.658 1 88.62 58 ILE B CA 1
ATOM 983 C C . ILE B 1 58 ? -1.874 14.18 3.33 1 88.62 58 ILE B C 1
ATOM 985 O O . ILE B 1 58 ? -2.367 14.07 4.457 1 88.62 58 ILE B O 1
ATOM 989 N N . ILE B 1 59 ? -1.867 15.328 2.621 1 89.62 59 ILE B N 1
ATOM 990 C CA . ILE B 1 59 ? -2.451 16.547 3.154 1 89.62 59 ILE B CA 1
ATOM 991 C C . ILE B 1 59 ? -3.936 16.344 3.439 1 89.62 59 ILE B C 1
ATOM 993 O O . ILE B 1 59 ? -4.43 16.703 4.508 1 89.62 59 ILE B O 1
ATOM 997 N N . ARG B 1 60 ? -4.633 15.695 2.598 1 86.75 60 ARG B N 1
ATOM 998 C CA . ARG B 1 60 ? -6.059 15.43 2.756 1 86.75 60 ARG B CA 1
ATOM 999 C C . ARG B 1 60 ? -6.312 14.5 3.936 1 86.75 60 ARG B C 1
ATOM 1001 O O . ARG B 1 60 ? -7.25 14.711 4.711 1 86.75 60 ARG B O 1
ATOM 1008 N N . ASN B 1 61 ? -5.535 13.469 4.043 1 86.06 61 ASN B N 1
ATOM 1009 C CA . ASN B 1 61 ? -5.699 12.492 5.117 1 86.06 61 ASN B CA 1
ATOM 1010 C C . ASN B 1 61 ? -5.5 13.133 6.488 1 86.06 61 ASN B C 1
ATOM 1012 O O . ASN B 1 61 ? -6.172 12.766 7.453 1 86.06 61 ASN B O 1
ATOM 1016 N N . ARG B 1 62 ? -4.582 14.07 6.609 1 88.62 62 ARG B N 1
ATOM 1017 C CA . ARG B 1 62 ? -4.309 14.75 7.871 1 88.62 62 ARG B CA 1
ATOM 1018 C C . ARG B 1 62 ? -5.469 15.664 8.266 1 88.62 62 ARG B C 1
ATOM 1020 O O . ARG B 1 62 ? -5.789 15.789 9.453 1 88.62 62 ARG B O 1
ATOM 1027 N N . LYS B 1 63 ? -6.023 16.188 7.324 1 85.38 63 LYS B N 1
ATOM 1028 C CA . LYS B 1 63 ? -7.195 17.016 7.586 1 85.38 63 LYS B CA 1
ATOM 1029 C C . LYS B 1 63 ? -8.367 16.172 8.078 1 85.38 63 LYS B C 1
ATOM 1031 O O . LYS B 1 63 ? -9.117 16.594 8.961 1 85.38 63 LYS B O 1
ATOM 1036 N N . ARG B 1 64 ? -8.602 15.023 7.488 1 77.31 64 ARG B N 1
ATOM 1037 C CA . ARG B 1 64 ? -9.68 14.117 7.859 1 77.31 64 ARG B CA 1
ATOM 1038 C C . ARG B 1 64 ? -9.477 13.57 9.266 1 77.31 64 ARG B C 1
ATOM 1040 O O . ARG B 1 64 ? -10.438 13.375 10.016 1 77.31 64 ARG B O 1
ATOM 1047 N N . SER B 1 65 ? -8.203 13.234 9.562 1 71.44 65 SER B N 1
ATOM 1048 C CA . SER B 1 65 ? -7.898 12.703 10.883 1 71.44 65 SER B CA 1
ATOM 1049 C C . SER B 1 65 ? -8.117 13.758 11.969 1 71.44 65 SER B C 1
ATOM 1051 O O . SER B 1 65 ? -8.438 13.422 13.109 1 71.44 65 SER B O 1
ATOM 1053 N N . ASN B 1 66 ? -7.992 15.109 11.648 1 65.69 66 ASN B N 1
ATOM 1054 C CA . ASN B 1 66 ? -8.195 16.203 12.594 1 65.69 66 ASN B CA 1
ATOM 1055 C C . ASN B 1 66 ? -9.672 16.594 12.695 1 65.69 66 ASN B C 1
ATOM 1057 O O . ASN B 1 66 ? -10.039 17.438 13.516 1 65.69 66 ASN B O 1
ATOM 1061 N N . SER B 1 67 ? -10.555 16.016 11.859 1 54.38 67 SER B N 1
ATOM 1062 C CA . SER B 1 67 ? -11.984 16.312 11.953 1 54.38 67 SER B CA 1
ATOM 1063 C C . SER B 1 67 ? -12.727 15.234 12.719 1 54.38 67 SER B C 1
ATOM 1065 O O . SER B 1 67 ? -12.391 14.055 12.625 1 54.38 67 SER B O 1
#

Organism: Halobacterium salinarum (strain ATCC 700922 / JCM 11081 / NRC-1) (NCBI:txid64091)